Protein AF-A0A3M8H8Y9-F1 (afdb_monomer_lite)

Foldseek 3Di:
DDPDPVSVVVVVVVVVVVLVVVLVPDDPVQQQDDPDPVDHGPVVVNCVVVVVVVVVD

Organism: NCBI:txid1368476

Structure (mmCIF, N/CA/C/O backbone):
data_AF-A0A3M8H8Y9-F1
#
_entry.id   AF-A0A3M8H8Y9-F1
#
loop_
_atom_site.group_PDB
_atom_site.id
_atom_site.type_symbol
_atom_site.label_atom_id
_atom_site.label_alt_id
_atom_site.label_comp_id
_atom_site.label_asym_id
_atom_site.label_entity_id
_atom_site.label_seq_id
_atom_site.pdbx_PDB_ins_code
_atom_site.Cartn_x
_atom_site.Cartn_y
_atom_site.Cartn_z
_atom_site.occupancy
_atom_site.B_iso_or_equiv
_atom_site.auth_seq_id
_atom_site.auth_comp_id
_atom_site.auth_asym_id
_atom_site.auth_atom_id
_atom_site.pdbx_PDB_model_num
ATOM 1 N N . MET A 1 1 ? -18.364 -8.085 10.426 1.00 80.06 1 MET A N 1
ATOM 2 C CA . MET A 1 1 ? -19.329 -7.101 10.964 1.00 80.06 1 MET A CA 1
ATOM 3 C C . MET A 1 1 ? -18.719 -6.523 12.229 1.00 80.06 1 MET A C 1
ATOM 5 O O . MET A 1 1 ? -18.286 -7.306 13.066 1.00 80.06 1 MET A O 1
ATOM 9 N N . PHE A 1 2 ? -18.585 -5.200 12.326 1.00 89.94 2 PHE A N 1
ATOM 10 C CA . PHE A 1 2 ? -17.953 -4.553 13.481 1.00 89.94 2 PHE A CA 1
ATOM 11 C C . PHE A 1 2 ? -18.972 -4.376 14.604 1.00 89.94 2 PHE A C 1
ATOM 13 O O . PHE A 1 2 ? -20.112 -4.001 14.342 1.00 89.94 2 PHE A O 1
ATOM 20 N N . GLN A 1 3 ? -18.566 -4.680 15.836 1.00 90.38 3 GLN A N 1
ATOM 21 C CA . GLN A 1 3 ? -19.437 -4.575 17.010 1.00 90.38 3 GLN A CA 1
ATOM 22 C C . GLN A 1 3 ? -19.363 -3.185 17.649 1.00 90.38 3 GLN A C 1
ATOM 24 O O . GLN A 1 3 ? -20.326 -2.742 18.268 1.00 90.38 3 GLN A O 1
ATOM 29 N N . THR A 1 4 ? -18.245 -2.478 17.461 1.00 94.31 4 THR A N 1
ATOM 30 C CA . THR A 1 4 ? -18.046 -1.120 17.967 1.00 94.31 4 THR A CA 1
ATOM 31 C C . THR A 1 4 ? -17.411 -0.216 16.912 1.00 94.31 4 THR A C 1
ATOM 33 O O . THR A 1 4 ? -16.716 -0.676 16.001 1.00 94.31 4 THR A O 1
ATOM 36 N N . LEU A 1 5 ? -17.625 1.097 17.055 1.00 92.75 5 LEU A N 1
ATOM 37 C CA . LEU A 1 5 ? -16.965 2.104 16.220 1.00 92.75 5 LEU A CA 1
ATOM 38 C C . LEU A 1 5 ? -15.441 2.069 16.401 1.00 92.75 5 LEU A C 1
ATOM 40 O O . LEU A 1 5 ? -14.707 2.245 15.436 1.00 92.75 5 LEU A O 1
ATOM 44 N N . SER A 1 6 ? -14.961 1.807 17.616 1.00 91.75 6 SER A N 1
ATOM 45 C CA . SER A 1 6 ? -13.530 1.708 17.908 1.00 91.75 6 SER A CA 1
ATOM 46 C C . SER A 1 6 ? -12.868 0.543 17.172 1.00 91.75 6 SER A C 1
ATOM 48 O O . SER A 1 6 ? -11.766 0.708 16.653 1.00 91.75 6 SER A O 1
ATOM 50 N N . ASP A 1 7 ? -13.544 -0.605 17.073 1.00 90.69 7 ASP A N 1
ATOM 51 C CA . ASP A 1 7 ? -13.037 -1.757 16.316 1.00 90.69 7 ASP A CA 1
ATOM 52 C C . ASP A 1 7 ? -13.001 -1.468 14.814 1.00 90.69 7 ASP A C 1
ATOM 54 O O . ASP A 1 7 ? -12.041 -1.830 14.135 1.00 90.69 7 ASP A O 1
ATOM 58 N N . PHE A 1 8 ? -14.019 -0.767 14.304 1.00 93.31 8 PHE A N 1
ATOM 59 C CA . PHE A 1 8 ? -14.031 -0.302 12.920 1.00 93.31 8 PHE A CA 1
ATOM 60 C C . PHE A 1 8 ? -12.879 0.666 12.642 1.00 93.31 8 PHE A C 1
ATOM 62 O O . PHE A 1 8 ? -12.130 0.449 11.696 1.00 93.31 8 PHE A O 1
ATOM 69 N N . LEU A 1 9 ? -12.703 1.699 13.472 1.00 93.94 9 LEU A N 1
ATOM 70 C CA . LEU A 1 9 ? -11.650 2.700 13.284 1.00 93.94 9 LEU A CA 1
ATOM 71 C C . LEU A 1 9 ? -10.259 2.073 13.355 1.00 93.94 9 LEU A C 1
ATOM 73 O O . LEU A 1 9 ? -9.433 2.356 12.497 1.00 93.94 9 LEU A O 1
ATOM 77 N N . ARG A 1 10 ? -10.021 1.161 14.305 1.00 92.88 10 ARG A N 1
ATOM 78 C CA . ARG A 1 10 ? -8.747 0.438 14.403 1.00 92.88 10 ARG A CA 1
ATOM 79 C C . ARG A 1 10 ? -8.469 -0.399 13.155 1.00 92.88 10 ARG A C 1
ATOM 81 O O . ARG A 1 10 ? -7.347 -0.403 12.659 1.00 92.88 10 ARG A O 1
ATOM 88 N N . SER A 1 11 ? -9.480 -1.108 12.651 1.00 91.94 11 SER A N 1
ATOM 89 C CA . SER A 1 11 ? -9.352 -1.883 11.415 1.00 91.94 11 SER A CA 1
ATOM 90 C C . SER A 1 11 ? -9.097 -0.973 10.217 1.00 91.94 11 SER A C 1
ATOM 92 O O . SER A 1 11 ? -8.216 -1.258 9.418 1.00 91.94 11 SER A O 1
ATOM 94 N N . LEU A 1 12 ? -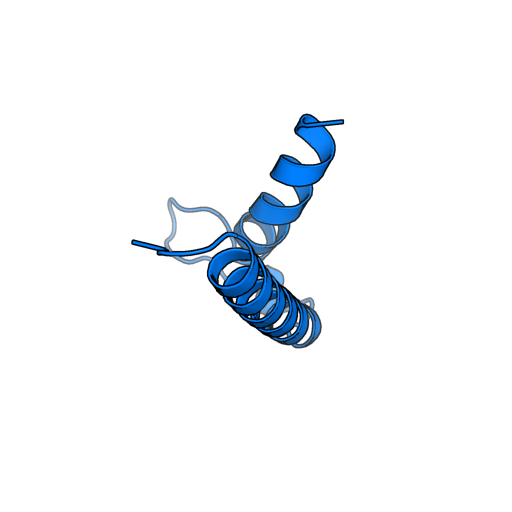9.835 0.130 10.104 1.00 91.12 12 LEU A N 1
ATOM 95 C CA . LEU A 1 12 ? -9.697 1.085 9.011 1.00 91.12 12 LEU A CA 1
ATOM 96 C C . LEU A 1 12 ? -8.313 1.741 9.007 1.00 91.12 12 LEU A C 1
ATOM 98 O O . LEU A 1 12 ? -7.712 1.886 7.950 1.00 91.12 12 LEU A O 1
ATOM 102 N N . GLU A 1 13 ? -7.798 2.112 10.176 1.00 91.12 13 GLU A N 1
ATOM 103 C CA . GLU A 1 13 ? -6.484 2.736 10.332 1.00 91.12 13 GLU A CA 1
ATOM 104 C C . GLU A 1 13 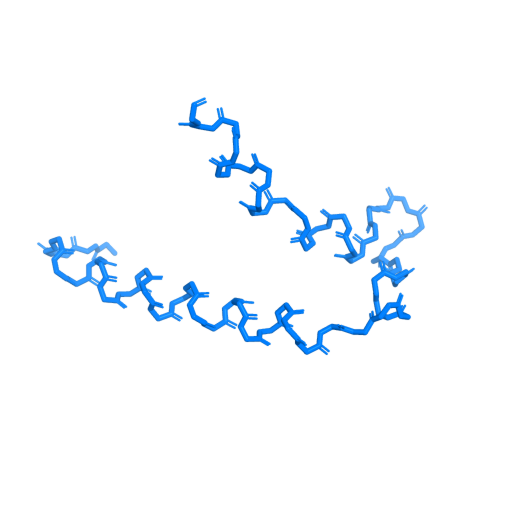? -5.353 1.767 9.957 1.00 91.12 13 GLU A C 1
ATOM 106 O O . GLU A 1 13 ? -4.422 2.146 9.243 1.00 91.12 13 GLU A O 1
ATOM 111 N N . PHE A 1 14 ? -5.476 0.494 10.347 1.00 93.06 14 PHE A N 1
ATOM 112 C CA . PHE A 1 14 ? -4.553 -0.559 9.927 1.00 93.06 14 PHE A CA 1
ATOM 113 C C . PHE A 1 14 ? -4.568 -0.768 8.405 1.00 93.06 14 PHE A C 1
ATOM 115 O O . PHE A 1 14 ? -3.514 -0.723 7.770 1.00 93.06 14 PHE A O 1
ATOM 122 N N . GLU A 1 15 ? -5.749 -0.940 7.809 1.00 91.00 15 GLU A N 1
ATOM 123 C CA . GLU A 1 15 ? -5.906 -1.164 6.364 1.00 91.00 15 GLU A CA 1
ATOM 124 C C . GLU A 1 15 ? -5.438 0.048 5.541 1.00 91.00 15 GLU A C 1
ATOM 126 O O . GLU A 1 15 ? -4.775 -0.103 4.511 1.00 91.00 15 GLU A O 1
ATOM 131 N N . ALA A 1 16 ? -5.722 1.266 6.014 1.00 89.62 16 ALA A N 1
ATOM 132 C CA . ALA A 1 16 ? -5.265 2.500 5.383 1.00 89.62 16 ALA A CA 1
ATOM 133 C C . ALA A 1 16 ? -3.736 2.626 5.434 1.00 89.62 16 ALA A C 1
ATOM 135 O O . ALA A 1 16 ? -3.114 2.923 4.414 1.00 89.62 16 ALA A O 1
ATOM 136 N N . SER A 1 17 ? -3.121 2.349 6.590 1.00 90.12 17 SER A N 1
ATOM 137 C CA . SER A 1 17 ? -1.662 2.368 6.743 1.00 90.12 17 SER A CA 1
ATOM 138 C C . SER A 1 17 ? -0.988 1.312 5.866 1.00 90.12 17 SER A C 1
ATOM 140 O O . SER A 1 17 ? -0.011 1.607 5.176 1.00 90.12 17 SER A O 1
ATOM 142 N N . PHE A 1 18 ? -1.535 0.096 5.829 1.00 91.81 18 PHE A N 1
ATOM 143 C CA . PHE A 1 18 ? -1.027 -0.980 4.986 1.00 91.81 18 PHE A CA 1
ATOM 144 C C . PHE A 1 18 ? -1.118 -0.629 3.496 1.00 91.81 18 PHE A C 1
ATOM 146 O O . PHE A 1 18 ? -0.130 -0.750 2.770 1.00 91.81 18 PHE A O 1
ATOM 153 N N . THR A 1 19 ? -2.267 -0.111 3.055 1.00 90.00 19 THR A N 1
ATOM 154 C CA . THR A 1 19 ? -2.470 0.341 1.672 1.00 90.00 19 THR A CA 1
ATOM 155 C C . THR A 1 19 ? -1.506 1.469 1.317 1.00 90.00 19 THR A C 1
ATOM 157 O O . THR A 1 19 ? -0.872 1.426 0.266 1.00 90.00 19 THR A O 1
ATOM 160 N N . GLN A 1 20 ? -1.330 2.453 2.201 1.00 87.50 20 GLN A N 1
ATOM 161 C CA . GLN A 1 20 ? -0.393 3.551 1.979 1.00 87.50 20 GLN A CA 1
ATOM 162 C C . GLN A 1 20 ? 1.056 3.059 1.884 1.00 87.50 20 GLN A C 1
ATOM 164 O O . GLN A 1 20 ? 1.784 3.484 0.991 1.00 87.50 20 GLN A O 1
ATOM 169 N N . ASN A 1 21 ? 1.466 2.124 2.740 1.00 91.25 21 ASN A N 1
ATOM 170 C CA . ASN A 1 21 ? 2.790 1.510 2.653 1.00 91.25 21 ASN A CA 1
ATOM 171 C C . ASN A 1 21 ? 2.982 0.749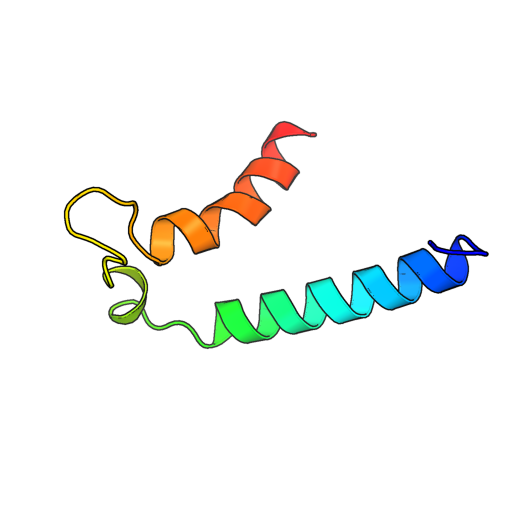 1.337 1.00 91.25 21 ASN A C 1
ATOM 173 O O . ASN A 1 21 ? 4.050 0.835 0.736 1.00 91.25 21 ASN A O 1
ATOM 177 N N . LEU A 1 22 ? 1.963 0.033 0.861 1.00 88.25 22 LEU A N 1
ATOM 178 C CA . LEU A 1 22 ? 2.020 -0.663 -0.422 1.00 88.25 22 LEU A CA 1
ATOM 179 C C . LEU A 1 22 ? 2.147 0.321 -1.593 1.00 88.25 22 LEU A C 1
ATOM 181 O O . LEU A 1 22 ? 3.008 0.133 -2.446 1.00 88.25 22 LEU A O 1
ATOM 185 N N . LEU A 1 23 ? 1.360 1.402 -1.591 1.00 87.25 23 LEU A N 1
ATOM 186 C CA . LEU A 1 23 ? 1.437 2.462 -2.600 1.00 87.25 23 LEU A CA 1
ATOM 187 C C . LEU A 1 23 ? 2.796 3.177 -2.598 1.00 87.25 23 LEU A C 1
ATOM 189 O O . LEU A 1 23 ? 3.334 3.450 -3.665 1.00 87.25 23 LEU A O 1
ATOM 193 N N . ASN A 1 24 ? 3.383 3.419 -1.423 1.00 87.88 24 ASN A N 1
ATOM 194 C CA . ASN A 1 24 ? 4.706 4.039 -1.292 1.00 87.88 24 ASN A CA 1
ATOM 195 C C . ASN A 1 24 ? 5.844 3.168 -1.850 1.00 87.88 24 ASN A C 1
ATOM 197 O O . ASN A 1 24 ? 6.901 3.692 -2.187 1.00 87.88 24 ASN A O 1
ATOM 201 N N . ASN A 1 25 ? 5.647 1.849 -1.930 1.00 89.25 25 ASN A N 1
ATOM 202 C CA . ASN A 1 25 ? 6.626 0.919 -2.497 1.00 89.25 25 ASN A CA 1
ATOM 203 C C . ASN A 1 25 ? 6.463 0.722 -4.016 1.00 89.25 25 ASN A C 1
ATOM 205 O O . ASN A 1 25 ? 7.263 0.007 -4.623 1.00 89.25 25 ASN A O 1
ATOM 209 N N . LEU A 1 26 ? 5.447 1.321 -4.650 1.00 87.44 26 LEU A N 1
ATOM 210 C CA . LEU A 1 26 ? 5.291 1.262 -6.102 1.00 87.44 26 LEU A CA 1
ATOM 211 C C . LEU A 1 26 ? 6.308 2.185 -6.781 1.00 87.44 26 LEU A C 1
ATOM 213 O O . LEU A 1 26 ? 6.438 3.355 -6.433 1.00 87.44 26 LEU A O 1
ATOM 217 N N . THR A 1 27 ? 7.009 1.659 -7.782 1.00 86.44 27 THR A N 1
ATOM 218 C CA . THR A 1 27 ? 7.894 2.442 -8.653 1.00 86.44 27 THR A CA 1
ATOM 219 C C . THR A 1 27 ? 7.137 2.936 -9.884 1.00 86.44 27 THR A C 1
ATOM 221 O O . THR A 1 27 ? 6.132 2.345 -10.287 1.00 86.44 27 THR A O 1
ATOM 224 N N . ASP A 1 28 ? 7.652 3.977 -10.544 1.00 80.25 28 ASP A N 1
ATOM 225 C CA . ASP A 1 28 ? 7.076 4.505 -11.792 1.00 80.25 28 ASP A CA 1
ATOM 226 C C . ASP A 1 28 ? 6.984 3.455 -12.912 1.00 80.25 28 ASP A C 1
ATOM 228 O O . ASP A 1 28 ? 6.121 3.535 -13.790 1.00 80.25 28 ASP A O 1
ATOM 232 N N . GLU A 1 29 ? 7.864 2.453 -12.887 1.00 83.38 29 GLU A N 1
ATOM 233 C CA . GLU A 1 29 ? 7.809 1.311 -13.799 1.00 83.38 29 GLU A CA 1
ATOM 234 C C . GLU A 1 29 ? 6.642 0.378 -13.461 1.00 83.38 29 GLU A C 1
ATOM 236 O O . GLU A 1 29 ? 5.886 0.003 -14.357 1.00 83.38 29 GLU A O 1
ATOM 241 N N . SER A 1 30 ? 6.422 0.083 -12.175 1.00 82.31 30 SER A N 1
ATOM 242 C CA . SER A 1 30 ? 5.281 -0.716 -11.710 1.00 82.31 30 SER A CA 1
ATOM 243 C C . SER A 1 30 ? 3.937 -0.066 -12.050 1.00 82.31 30 SER A C 1
ATOM 245 O O . SER A 1 30 ? 2.973 -0.766 -12.352 1.00 82.31 30 SER A O 1
ATOM 247 N N . LEU A 1 31 ? 3.848 1.269 -12.073 1.00 81.38 31 LEU A N 1
ATOM 248 C CA . LEU A 1 31 ? 2.611 1.981 -12.432 1.00 81.38 31 LEU A CA 1
ATOM 249 C C . LEU A 1 31 ? 2.165 1.738 -13.883 1.00 81.38 31 LEU A C 1
ATOM 251 O O . LEU A 1 31 ? 0.973 1.849 -14.182 1.00 81.38 31 LEU A O 1
ATOM 255 N N . LYS A 1 32 ? 3.100 1.391 -14.776 1.00 82.06 32 LYS A N 1
ATOM 256 C CA . LYS A 1 32 ? 2.830 1.084 -16.190 1.00 82.06 32 LYS A CA 1
ATOM 257 C C . LYS A 1 32 ? 2.418 -0.369 -16.414 1.00 82.06 32 LYS A C 1
ATOM 259 O O . LYS A 1 32 ? 2.086 -0.730 -17.538 1.00 82.06 32 LYS A O 1
ATOM 264 N N . GLN A 1 33 ? 2.435 -1.200 -15.371 1.00 81.56 33 GLN A N 1
ATOM 265 C CA . GLN A 1 33 ? 2.038 -2.595 -15.476 1.00 81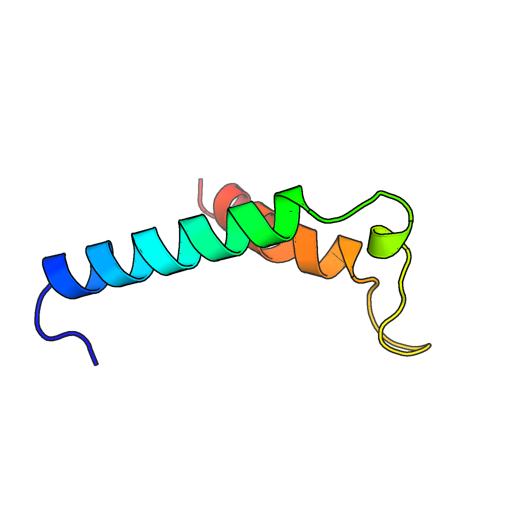.56 33 GLN A CA 1
ATOM 266 C C . GLN A 1 33 ? 0.544 -2.699 -15.813 1.00 81.56 33 GLN A C 1
ATOM 268 O O . GLN A 1 33 ? -0.318 -2.272 -15.042 1.00 81.56 33 GLN A O 1
ATOM 273 N N . GLU A 1 34 ? 0.236 -3.282 -16.968 1.00 80.69 34 GLU A N 1
ATOM 274 C CA . GLU A 1 34 ? -1.127 -3.618 -17.379 1.00 80.69 34 GLU A CA 1
ATOM 275 C C . GLU A 1 34 ? -1.551 -4.958 -16.766 1.00 80.69 34 GLU A C 1
ATOM 277 O O . GLU A 1 34 ? -0.781 -5.919 -16.751 1.00 80.69 34 GLU A O 1
ATOM 282 N N . ILE A 1 35 ? -2.782 -5.034 -16.249 1.00 72.00 35 ILE A N 1
ATOM 283 C CA . ILE A 1 35 ? -3.319 -6.275 -15.662 1.00 72.00 35 ILE A CA 1
ATOM 284 C C . ILE A 1 35 ? -3.756 -7.248 -16.764 1.00 72.00 35 ILE A C 1
ATOM 286 O O . ILE A 1 35 ? -3.506 -8.448 -16.677 1.00 72.00 35 ILE A O 1
ATOM 290 N N . THR A 1 36 ? -4.397 -6.729 -17.810 1.00 74.94 36 THR A N 1
ATOM 291 C CA . THR A 1 36 ? -4.708 -7.425 -19.067 1.00 74.94 36 THR A CA 1
ATOM 292 C C . THR A 1 36 ? -4.782 -6.383 -20.185 1.00 74.94 36 THR A C 1
ATOM 294 O O . THR A 1 36 ? -5.012 -5.207 -19.909 1.00 74.94 36 THR A O 1
ATOM 297 N N . ALA A 1 37 ? -4.681 -6.807 -21.447 1.00 68.44 37 ALA A N 1
ATOM 298 C CA . ALA A 1 37 ? -4.713 -5.911 -22.611 1.00 68.44 37 ALA A CA 1
ATOM 299 C C . ALA A 1 37 ? -6.034 -5.123 -22.804 1.00 68.44 37 ALA A C 1
ATOM 301 O O . ALA A 1 37 ? -6.135 -4.318 -23.725 1.00 68.44 37 ALA A O 1
ATOM 302 N N . GLN A 1 38 ? -7.069 -5.373 -21.991 1.00 72.62 38 GLN A N 1
ATOM 303 C CA . GLN A 1 38 ? -8.333 -4.620 -21.998 1.00 72.62 38 GLN A CA 1
ATOM 304 C C . GLN A 1 38 ? -8.593 -3.851 -20.692 1.00 72.62 38 GLN A C 1
ATOM 306 O O . GLN A 1 38 ? -9.609 -3.165 -20.587 1.00 72.62 38 GLN A O 1
ATOM 311 N N . ASN A 1 39 ? -7.711 -3.966 -19.698 1.00 76.00 39 ASN A N 1
ATOM 312 C CA . ASN A 1 39 ? -7.921 -3.405 -18.368 1.00 76.00 39 ASN A CA 1
ATOM 313 C C . ASN A 1 39 ? -7.037 -2.186 -18.108 1.00 76.00 39 ASN A C 1
ATOM 315 O O . ASN A 1 39 ? -6.101 -1.876 -18.840 1.00 76.00 39 ASN A O 1
ATOM 319 N N . TRP A 1 40 ? -7.352 -1.486 -17.023 1.00 77.00 40 TRP A N 1
ATOM 320 C CA . TRP A 1 40 ? -6.557 -0.364 -16.555 1.00 77.00 40 TRP A CA 1
ATOM 321 C C . TRP A 1 40 ? -5.178 -0.794 -16.043 1.00 77.00 40 TRP A C 1
ATOM 323 O O . TRP A 1 40 ? -4.976 -1.927 -15.595 1.00 77.00 40 TRP A O 1
ATOM 333 N N . THR A 1 41 ? -4.235 0.145 -16.090 1.00 81.94 41 THR A N 1
ATOM 334 C CA . THR A 1 41 ? -2.901 -0.031 -15.519 1.00 81.94 41 THR A CA 1
ATOM 335 C C . THR A 1 41 ? -2.962 -0.051 -13.994 1.00 81.94 41 THR A C 1
ATOM 337 O O . THR A 1 41 ? -3.880 0.503 -13.375 1.00 81.94 41 THR A O 1
ATOM 340 N N . LEU A 1 42 ? -1.943 -0.644 -13.374 1.00 81.81 42 LEU A N 1
ATOM 341 C CA . LEU A 1 42 ? -1.792 -0.656 -11.923 1.00 81.81 42 LEU A CA 1
ATOM 342 C C . LEU A 1 42 ? -1.792 0.766 -11.343 1.00 81.81 42 LEU A C 1
ATOM 344 O O . LEU A 1 42 ? -2.392 0.993 -10.295 1.00 81.81 42 LEU A O 1
ATOM 348 N N . GLY A 1 43 ? -1.208 1.740 -12.049 1.00 80.88 43 GLY A N 1
ATOM 349 C CA . GLY A 1 43 ? -1.232 3.141 -11.630 1.00 80.88 43 GLY A CA 1
ATOM 350 C C . GLY A 1 43 ? -2.632 3.759 -11.594 1.00 80.88 43 GLY A C 1
ATOM 351 O O . GLY A 1 43 ? -2.940 4.538 -10.694 1.00 80.88 43 GLY A O 1
ATOM 352 N N . HIS A 1 44 ? -3.520 3.374 -12.510 1.00 81.06 44 HIS A N 1
ATOM 353 C CA . HIS A 1 44 ? -4.896 3.874 -12.513 1.00 81.06 44 HIS A CA 1
ATOM 354 C C . HIS A 1 44 ? -5.703 3.302 -11.334 1.00 81.06 44 HIS A C 1
ATOM 356 O O . HIS A 1 44 ? -6.487 4.007 -10.701 1.00 81.06 44 HIS A O 1
ATOM 362 N N . ILE A 1 45 ? -5.448 2.041 -10.975 1.00 83.81 45 ILE A N 1
ATOM 363 C CA . ILE A 1 45 ? -6.049 1.388 -9.803 1.00 83.81 45 ILE A CA 1
ATOM 364 C C . ILE A 1 45 ? -5.479 1.963 -8.503 1.00 83.81 45 ILE A C 1
ATOM 366 O O . ILE A 1 45 ? -6.231 2.204 -7.563 1.00 83.81 45 ILE A O 1
ATOM 370 N N . ALA A 1 46 ? -4.179 2.260 -8.461 1.00 83.12 46 ALA A N 1
ATOM 371 C CA . ALA A 1 46 ? -3.543 2.947 -7.340 1.00 83.12 46 ALA A CA 1
ATOM 372 C C . ALA A 1 46 ? -4.139 4.347 -7.089 1.00 83.12 46 ALA A C 1
ATOM 374 O O . ALA A 1 46 ? -4.198 4.797 -5.946 1.00 83.12 46 ALA A O 1
ATOM 375 N N . TRP A 1 47 ? -4.630 5.023 -8.135 1.00 82.31 47 TRP A N 1
ATOM 376 C CA . TRP A 1 47 ? -5.264 6.343 -8.033 1.00 82.31 47 TRP A CA 1
ATOM 377 C C . TRP A 1 47 ? -6.727 6.306 -7.557 1.00 82.31 47 TRP A C 1
ATOM 379 O O . TRP A 1 47 ? -7.227 7.276 -6.980 1.00 82.31 47 TRP A O 1
ATOM 389 N N . HIS A 1 48 ? -7.428 5.187 -7.753 1.00 82.25 48 HIS A N 1
ATOM 390 C CA . HIS A 1 48 ? -8.855 5.062 -7.435 1.00 82.25 48 HIS A CA 1
ATOM 391 C C . HIS A 1 48 ? -9.224 5.428 -5.983 1.00 82.25 48 HIS A C 1
ATOM 393 O O . HIS A 1 48 ? -10.142 6.236 -5.804 1.00 82.25 48 HIS A O 1
ATOM 399 N N . PRO A 1 49 ? -8.523 4.928 -4.945 1.00 76.56 49 PRO A N 1
ATOM 400 C CA . PRO A 1 49 ? -8.812 5.275 -3.551 1.00 76.56 49 PRO A CA 1
ATOM 401 C C . PRO A 1 49 ? -8.693 6.780 -3.266 1.00 76.56 49 PRO A C 1
ATOM 403 O O . PRO A 1 49 ? -9.501 7.338 -2.525 1.00 76.56 49 PRO A O 1
ATOM 406 N N . LEU A 1 50 ? -7.719 7.452 -3.892 1.00 74.88 50 LEU A N 1
ATOM 407 C CA . LEU A 1 50 ? -7.47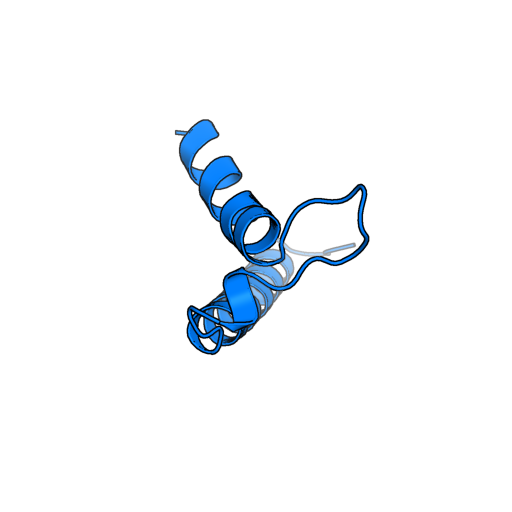8 8.889 -3.732 1.00 74.88 50 LEU A CA 1
ATOM 408 C C . LEU A 1 50 ? -8.587 9.718 -4.385 1.00 74.88 50 LEU A C 1
ATOM 410 O O . LEU A 1 50 ? -9.086 10.672 -3.788 1.00 74.88 50 LEU A O 1
ATOM 414 N N . SER A 1 51 ? -9.017 9.323 -5.587 1.00 72.31 51 SER A N 1
ATOM 415 C CA . SER A 1 51 ? -10.121 9.988 -6.289 1.00 72.31 51 SER A CA 1
ATOM 416 C C . SER A 1 51 ? -11.441 9.908 -5.515 1.00 72.31 51 SER A C 1
ATOM 418 O O . SER A 1 51 ? -12.196 10.879 -5.474 1.00 72.31 51 SER A O 1
ATOM 420 N N . LEU A 1 52 ? -11.685 8.787 -4.828 1.00 69.56 52 LEU A N 1
ATOM 421 C CA . LEU A 1 52 ? -12.885 8.584 -4.022 1.00 69.56 52 LEU A CA 1
ATOM 422 C C . LEU A 1 52 ? -12.930 9.547 -2.824 1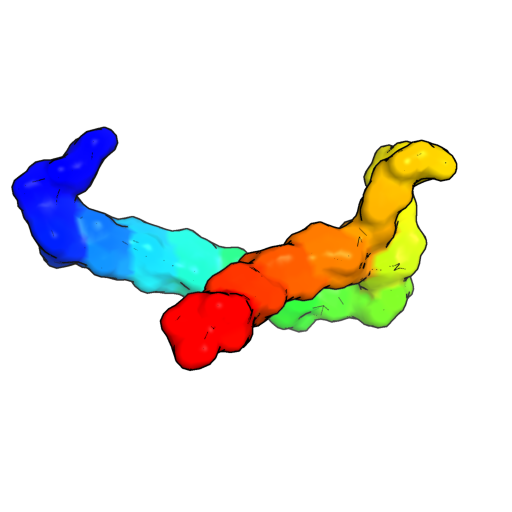.00 69.56 52 LEU A C 1
ATOM 424 O O . LEU A 1 52 ? -13.986 10.079 -2.492 1.00 69.56 52 LEU A O 1
ATOM 428 N N . TYR A 1 53 ? -11.774 9.809 -2.208 1.00 62.66 53 TYR A N 1
ATOM 429 C CA . TYR A 1 53 ? -11.649 10.742 -1.087 1.00 62.66 53 TYR A CA 1
ATOM 430 C C . TYR A 1 53 ? -11.785 12.211 -1.522 1.00 62.66 53 TYR A C 1
ATOM 432 O O . TYR A 1 53 ? -12.298 13.038 -0.772 1.00 62.66 53 TYR A O 1
ATOM 440 N N . LEU A 1 54 ? -11.346 12.542 -2.741 1.00 59.78 54 LEU A N 1
ATOM 441 C CA . LEU A 1 54 ? -11.443 13.892 -3.308 1.00 59.78 54 LEU A CA 1
ATOM 442 C C . LEU A 1 54 ? -12.837 14.213 -3.863 1.00 59.78 54 LEU A C 1
ATOM 444 O O . LEU A 1 54 ? -13.247 15.365 -3.813 1.00 59.78 54 LEU A O 1
ATOM 448 N N . SER A 1 55 ? -13.577 13.214 -4.348 1.00 57.78 55 SER A N 1
ATOM 449 C CA . SER A 1 55 ? -14.960 13.381 -4.820 1.00 57.78 55 SER A CA 1
ATOM 450 C C . SER A 1 55 ? -15.984 13.534 -3.686 1.00 57.78 55 SER A C 1
ATOM 452 O O . SER A 1 55 ? -17.127 13.898 -3.954 1.00 57.78 55 SER A O 1
ATOM 454 N N . GLY A 1 56 ? -15.608 13.196 -2.450 1.00 55.81 56 GLY A N 1
ATOM 455 C CA . GLY A 1 56 ? -16.462 13.280 -1.261 1.00 55.81 56 GLY A CA 1
ATOM 456 C C . GLY A 1 56 ? -16.239 14.527 -0.397 1.00 55.81 56 GLY A C 1
ATOM 457 O O . GLY A 1 56 ? -16.784 14.577 0.705 1.00 55.81 56 GLY A O 1
ATOM 458 N N . ARG A 1 57 ? -15.426 15.490 -0.857 1.00 47.41 57 ARG A N 1
ATOM 459 C CA . ARG A 1 57 ? -15.263 16.813 -0.232 1.00 47.41 57 ARG A CA 1
ATOM 460 C C . ARG A 1 57 ? -16.088 17.880 -0.934 1.00 47.41 57 ARG A C 1
ATOM 462 O O . ARG A 1 57 ? -16.185 17.817 -2.177 1.00 47.41 57 ARG A O 1
#

Secondary structure (DSSP, 8-state):
--SSHHHHHHHHHHHHHHHHHHHHT--TTGGG-BSSTTS-BHHHHHHHHHHHHHTT-

Sequence (57 aa):
MFQTLSDFLRSLEFEASFTQNLLNNLTDESLKQEITAQNWTLGHIAWHPLSLYLSGR

pLDDT: mean 82.13, std 10.43, range [47.41, 94.31]

Radius of gyration: 14.55 Å; chains: 1; bounding box: 27×24×41 Å

InterPro domains:
  IPR007837 DNA damage-inducible protein DinB [PF05163] (1-49)
  IPR034660 DinB/YfiT-like putative metalloenzymes [G3DSA:1.20.120.450] (1-54)
  IPR034660 DinB/YfiT-like putative metalloenzymes [SSF109854] (1-48)